Protein AF-A0A9E9LZ73-F1 (afdb_monomer_lite)

pLDDT: mean 79.52, std 14.67, range [34.34, 94.25]

Foldseek 3Di:
DDDDPVPDDDDDADQFDADPPDGDGHRDDDPVCQCPDPVRNPQVVPFKDKDDDQFDKDWDPDWDQDPVRDTDTDIDTDGDTDMDGDDDPVPDDD

InterPro domains:
  IPR003738 SOS response associated peptidase (SRAP) [PF02586] (6-62)
  IPR036590 SOS response associated peptidase-like [G3DSA:3.90.1680.10] (1-86)
  IPR036590 SOS response associated peptidase-like [SSF143081] (5-62)

Structure (mmCIF, N/CA/C/O backbone):
data_AF-A0A9E9LZ73-F1
#
_entry.id   AF-A0A9E9LZ73-F1
#
loop_
_atom_site.group_PDB
_atom_site.id
_atom_site.type_symbol
_atom_site.label_atom_id
_atom_site.label_alt_id
_atom_site.label_comp_id
_atom_site.label_asym_id
_atom_site.label_entity_id
_atom_site.label_seq_id
_atom_site.pdbx_PDB_ins_code
_atom_site.Cartn_x
_atom_site.Cartn_y
_atom_site.Cartn_z
_atom_site.occupancy
_atom_site.B_iso_or_equiv
_atom_site.auth_seq_id
_atom_site.auth_comp_id
_atom_site.auth_asym_id
_atom_site.auth_atom_id
_atom_site.pdbx_PDB_model_num
ATOM 1 N N . MET A 1 1 ? -15.373 -18.793 15.796 1.00 40.47 1 MET A N 1
ATOM 2 C CA . MET A 1 1 ? -16.069 -19.218 14.564 1.00 40.47 1 MET A CA 1
ATOM 3 C C . MET A 1 1 ? -14.992 -19.419 13.502 1.00 40.47 1 MET A C 1
ATOM 5 O O . MET A 1 1 ? -14.289 -18.462 13.210 1.00 40.47 1 MET A O 1
ATOM 9 N N . LYS A 1 2 ? -14.729 -20.655 13.052 1.00 40.16 2 LYS A N 1
ATOM 10 C CA . LYS A 1 2 ? -13.759 -20.910 11.972 1.00 40.16 2 LYS A CA 1
AT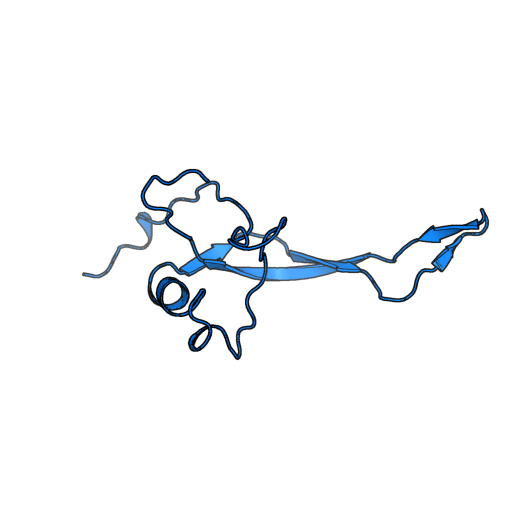OM 11 C C . LYS A 1 2 ? -14.455 -20.557 10.660 1.00 40.16 2 LYS A C 1
ATOM 13 O O . LYS A 1 2 ? -15.393 -21.251 10.286 1.00 40.16 2 LYS A O 1
ATOM 18 N N . LEU A 1 3 ? -14.042 -19.464 10.024 1.00 47.09 3 LEU A N 1
ATOM 19 C CA . LEU A 1 3 ? -14.446 -19.162 8.653 1.00 47.09 3 LEU A CA 1
ATOM 20 C C . LEU A 1 3 ? -13.949 -20.313 7.772 1.00 47.09 3 LEU A C 1
ATOM 22 O O . LEU A 1 3 ? -12.774 -20.676 7.853 1.00 47.09 3 LEU A O 1
ATOM 26 N N . SER A 1 4 ? -14.849 -20.935 7.011 1.00 48.25 4 SER A N 1
ATOM 27 C CA . SER A 1 4 ? -14.447 -21.912 5.999 1.00 48.25 4 SER A CA 1
ATOM 28 C C . SER A 1 4 ? -13.680 -21.174 4.899 1.00 48.25 4 SER A C 1
ATOM 30 O O . SER A 1 4 ? -14.009 -20.030 4.589 1.00 48.25 4 SER A O 1
ATOM 32 N N . ASP A 1 5 ? -12.651 -21.792 4.315 1.00 57.41 5 ASP A N 1
ATOM 33 C CA . ASP A 1 5 ? -11.812 -21.142 3.294 1.00 57.41 5 ASP A CA 1
ATOM 34 C C . ASP A 1 5 ? -12.585 -20.715 2.028 1.00 57.41 5 ASP A C 1
ATOM 36 O O . ASP A 1 5 ? -12.061 -19.962 1.211 1.00 57.41 5 ASP A O 1
ATOM 40 N N . THR A 1 6 ? -13.842 -21.140 1.903 1.00 55.41 6 THR A N 1
ATOM 41 C CA . THR A 1 6 ? -14.750 -20.917 0.772 1.00 55.41 6 THR A CA 1
ATOM 42 C C . THR A 1 6 ? -15.345 -19.505 0.672 1.00 55.41 6 THR A C 1
ATOM 44 O O . THR A 1 6 ? -15.862 -19.159 -0.385 1.00 55.41 6 THR A O 1
ATOM 47 N N . ASP A 1 7 ? -15.265 -18.671 1.717 1.00 65.69 7 ASP A N 1
ATOM 48 C CA . ASP A 1 7 ? -15.896 -17.332 1.725 1.00 65.69 7 ASP A CA 1
ATOM 49 C C . ASP A 1 7 ? -14.960 -16.184 1.301 1.00 65.69 7 ASP A C 1
ATOM 51 O O . ASP A 1 7 ? -15.349 -15.016 1.328 1.00 65.69 7 ASP A O 1
ATOM 55 N N . ARG A 1 8 ? -13.712 -16.471 0.906 1.00 71.50 8 ARG A N 1
ATOM 56 C CA . ARG A 1 8 ? -12.783 -15.432 0.431 1.00 71.50 8 ARG A CA 1
ATOM 57 C C . ARG A 1 8 ? -12.992 -15.181 -1.059 1.00 71.50 8 ARG A C 1
ATOM 59 O O . ARG A 1 8 ? -12.503 -15.945 -1.885 1.00 71.50 8 ARG A O 1
ATOM 66 N N . GLN A 1 9 ? -13.702 -14.106 -1.383 1.00 80.50 9 GLN A N 1
ATOM 67 C CA . GLN A 1 9 ? -13.890 -13.646 -2.758 1.00 80.50 9 GLN A CA 1
ATOM 68 C C . GLN A 1 9 ? -12.890 -12.529 -3.091 1.00 80.50 9 GLN A C 1
ATOM 70 O O . GLN A 1 9 ? -12.608 -11.699 -2.222 1.00 80.50 9 GLN A O 1
ATOM 75 N N . PRO A 1 10 ? -12.325 -12.504 -4.311 1.00 85.56 10 PRO A N 1
ATOM 76 C CA . PRO A 1 10 ? -11.570 -11.351 -4.777 1.00 85.56 10 PRO A CA 1
ATOM 77 C C . PRO A 1 10 ? -12.515 -10.162 -4.964 1.00 85.56 10 PRO A C 1
ATOM 79 O O . PRO A 1 10 ? -13.642 -10.329 -5.428 1.00 85.56 10 PRO A O 1
ATOM 82 N N . ASP A 1 11 ? -12.027 -8.972 -4.639 1.00 85.62 11 ASP A N 1
ATOM 83 C CA . ASP A 1 11 ? -12.727 -7.716 -4.885 1.00 85.62 11 ASP A CA 1
ATOM 84 C C . ASP A 1 11 ? -11.747 -6.682 -5.449 1.00 85.62 11 ASP A C 1
ATOM 86 O O . ASP A 1 11 ? -10.532 -6.764 -5.228 1.00 85.62 11 ASP A O 1
ATOM 90 N N . GLU A 1 12 ? -12.272 -5.721 -6.199 1.00 86.31 12 GLU A N 1
ATOM 91 C CA . GLU A 1 12 ? -11.503 -4.594 -6.709 1.00 86.31 12 GLU A CA 1
ATOM 92 C C . GLU A 1 12 ? -11.348 -3.537 -5.613 1.00 86.31 12 GLU A C 1
ATOM 94 O O . GLU A 1 12 ? -12.316 -3.079 -5.010 1.00 86.31 12 GLU A O 1
ATOM 99 N N . MET A 1 13 ? -10.109 -3.112 -5.362 1.00 85.44 13 MET A N 1
ATOM 100 C CA . MET A 1 13 ? -9.791 -2.166 -4.292 1.00 85.44 13 MET A CA 1
ATOM 101 C C . MET A 1 13 ? -8.931 -1.014 -4.798 1.00 85.44 13 MET A C 1
ATOM 103 O O . MET A 1 13 ? -8.098 -1.171 -5.693 1.00 85.44 13 MET A O 1
ATOM 107 N N . ALA A 1 14 ? -9.095 0.158 -4.182 1.00 87.31 14 ALA A N 1
ATOM 108 C CA . ALA A 1 14 ? -8.216 1.290 -4.433 1.00 87.31 14 ALA A CA 1
ATOM 109 C C . ALA A 1 14 ? -6.809 1.013 -3.876 1.00 87.31 14 ALA A C 1
ATOM 111 O O . ALA A 1 14 ? -6.645 0.630 -2.716 1.00 87.31 14 ALA A O 1
ATOM 112 N N . TRP A 1 15 ? -5.774 1.254 -4.685 1.00 88.88 15 TRP A N 1
ATOM 113 C CA . TRP A 1 15 ? -4.393 1.095 -4.238 1.00 88.88 15 TRP A CA 1
ATOM 114 C C . TRP A 1 15 ? -3.892 2.362 -3.536 1.00 88.88 15 TRP A C 1
ATOM 116 O O . TRP A 1 15 ? -3.364 3.284 -4.158 1.00 88.88 15 TRP A O 1
ATOM 126 N N . GLY A 1 16 ? -4.036 2.376 -2.211 1.00 88.69 16 GLY A N 1
ATOM 127 C CA . GLY A 1 16 ? -3.445 3.374 -1.321 1.00 88.69 16 GLY A CA 1
ATOM 128 C C . GLY A 1 16 ? -4.454 4.218 -0.548 1.00 88.69 16 GLY A C 1
ATOM 129 O O . GLY A 1 16 ? -5.647 4.232 -0.830 1.00 88.69 16 GLY A O 1
ATOM 130 N N . ILE A 1 17 ? -3.944 4.936 0.452 1.00 86.12 17 ILE A N 1
ATOM 131 C CA . ILE A 1 17 ? -4.731 5.764 1.376 1.00 86.12 17 ILE A CA 1
ATOM 132 C C . ILE A 1 17 ? -4.495 7.232 1.041 1.00 86.12 17 ILE A C 1
ATOM 134 O O . ILE A 1 17 ? -3.336 7.656 1.047 1.00 86.12 17 ILE A O 1
ATOM 138 N N . PRO A 1 18 ? -5.529 8.044 0.801 1.00 87.12 18 PRO A N 1
ATOM 139 C CA . PRO A 1 18 ? -5.338 9.470 0.579 1.00 87.12 18 PRO A CA 1
ATOM 140 C C . PRO A 1 18 ? -4.743 10.152 1.816 1.00 87.12 18 PRO A C 1
ATOM 142 O O . PRO A 1 18 ? -5.109 9.863 2.958 1.00 87.12 18 PRO A O 1
ATOM 145 N N . PHE A 1 19 ? -3.823 11.091 1.598 1.00 85.25 19 PHE A N 1
ATOM 146 C CA . PHE A 1 19 ? -3.373 11.964 2.679 1.00 85.25 19 PHE A CA 1
ATOM 147 C C . PHE A 1 19 ? -4.464 12.991 3.000 1.00 85.25 19 PHE A C 1
ATOM 149 O O . PHE A 1 19 ? -4.952 13.677 2.110 1.00 85.25 19 PHE A O 1
ATOM 156 N N . TYR A 1 20 ? -4.801 13.174 4.281 1.00 81.56 20 TYR A N 1
ATOM 157 C CA . TYR A 1 20 ? -5.803 14.180 4.670 1.00 81.56 20 TYR A CA 1
ATOM 158 C C . TYR A 1 20 ? -5.288 15.629 4.564 1.00 81.56 20 TYR A C 1
ATOM 160 O O . TYR A 1 20 ? -6.075 16.567 4.601 1.00 81.56 20 TYR A O 1
ATOM 168 N N . TRP A 1 21 ? -3.968 15.833 4.476 1.00 82.62 21 TRP A N 1
ATOM 169 C CA . TRP A 1 21 ? -3.324 17.153 4.573 1.00 82.62 21 TRP A CA 1
ATOM 170 C C . TRP A 1 21 ? -2.630 17.618 3.291 1.00 82.62 21 TRP A C 1
ATOM 172 O O . TRP A 1 21 ? -2.077 18.716 3.258 1.00 82.62 21 TRP A O 1
ATOM 182 N N . LYS A 1 22 ? -2.586 16.779 2.254 1.00 87.50 22 LYS A N 1
ATOM 183 C CA . LYS A 1 22 ? -1.913 17.085 0.989 1.00 87.50 22 LYS A CA 1
ATOM 184 C C . LYS A 1 22 ? -2.453 16.214 -0.137 1.00 87.50 22 LYS A C 1
ATOM 186 O O . LYS A 1 22 ? -3.057 15.180 0.113 1.00 87.50 22 LYS A O 1
ATOM 191 N N . SER A 1 23 ? -2.158 16.604 -1.372 1.00 89.94 23 SER A N 1
ATOM 192 C CA . SER A 1 23 ? -2.387 15.739 -2.529 1.00 89.94 23 SER A CA 1
ATOM 193 C C . SER A 1 23 ? -1.513 14.476 -2.468 1.00 89.94 23 SER A C 1
ATOM 195 O O . SER A 1 23 ? -0.383 14.507 -1.964 1.00 89.94 23 SER A O 1
ATOM 197 N N . GLY A 1 24 ? -2.040 13.374 -3.003 1.00 90.75 24 GLY A N 1
ATOM 198 C CA . GLY A 1 24 ? -1.369 12.082 -3.118 1.00 90.75 24 GLY A CA 1
ATOM 199 C C . GLY A 1 24 ? -1.925 11.001 -2.191 1.00 90.75 24 GLY A C 1
ATOM 200 O O . GLY A 1 24 ? -2.810 11.235 -1.367 1.00 90.75 24 GLY A O 1
ATOM 201 N N . VAL A 1 25 ? -1.363 9.802 -2.334 1.00 91.06 25 VAL A N 1
ATOM 202 C CA . VAL A 1 25 ? -1.757 8.605 -1.587 1.00 91.06 25 VAL A CA 1
ATOM 203 C C . VAL A 1 25 ? -0.544 7.926 -0.955 1.00 91.06 25 VAL A C 1
ATOM 205 O O . VAL A 1 25 ? 0.576 8.012 -1.463 1.00 91.06 25 VAL A O 1
ATOM 208 N N . ASN A 1 26 ? -0.769 7.234 0.154 1.00 89.00 26 ASN A N 1
ATOM 209 C CA . ASN A 1 26 ? 0.171 6.306 0.751 1.00 89.00 26 ASN A CA 1
ATOM 210 C C . ASN A 1 26 ? -0.141 4.880 0.273 1.00 89.00 26 ASN A C 1
ATOM 212 O O . ASN A 1 26 ? -1.161 4.314 0.659 1.00 89.00 26 ASN A O 1
ATOM 216 N N . ILE A 1 27 ? 0.733 4.316 -0.562 1.00 91.44 27 ILE A N 1
ATOM 217 C CA . ILE A 1 27 ? 0.549 2.990 -1.175 1.00 91.44 27 ILE A CA 1
ATOM 218 C C . ILE A 1 27 ? 1.296 1.858 -0.456 1.00 91.44 27 ILE A C 1
ATOM 220 O O . ILE A 1 27 ? 1.011 0.694 -0.721 1.00 91.44 27 ILE A O 1
ATOM 224 N N . ASN A 1 28 ? 2.240 2.185 0.436 1.00 91.56 28 ASN A N 1
ATOM 225 C CA . ASN A 1 28 ? 3.140 1.222 1.075 1.00 91.56 28 ASN A CA 1
ATOM 226 C C . ASN A 1 28 ? 3.166 1.413 2.595 1.00 91.56 28 ASN A C 1
ATOM 228 O O . ASN A 1 28 ? 3.208 2.532 3.101 1.00 91.56 28 ASN A O 1
ATOM 232 N N . ALA A 1 29 ? 3.236 0.310 3.333 1.00 90.25 29 ALA A N 1
ATOM 233 C CA . ALA A 1 29 ? 3.443 0.326 4.775 1.00 90.25 29 ALA A CA 1
ATOM 234 C C . ALA A 1 29 ? 4.724 -0.436 5.124 1.00 90.25 29 ALA A C 1
ATOM 236 O O . ALA A 1 29 ? 4.935 -1.559 4.673 1.00 90.25 29 ALA A O 1
ATOM 237 N N . GLU A 1 30 ? 5.578 0.175 5.940 1.00 91.62 30 GLU A N 1
ATOM 238 C CA . GLU A 1 30 ? 6.769 -0.480 6.481 1.00 91.62 30 GLU A CA 1
ATOM 239 C C . GLU A 1 30 ? 6.348 -1.543 7.497 1.00 91.62 30 GLU A C 1
ATOM 241 O O . GLU A 1 30 ? 5.729 -1.215 8.511 1.00 91.62 30 GLU A O 1
ATOM 246 N N . ALA A 1 31 ? 6.715 -2.802 7.253 1.00 91.19 31 ALA A N 1
ATOM 247 C CA . ALA A 1 31 ? 6.374 -3.915 8.140 1.00 91.19 31 ALA A CA 1
ATOM 248 C C . ALA A 1 31 ? 6.875 -3.709 9.582 1.00 91.19 31 ALA A C 1
ATOM 250 O O . ALA A 1 31 ? 6.224 -4.144 10.527 1.00 91.19 31 ALA A O 1
ATOM 251 N N . GLU A 1 32 ? 7.997 -3.007 9.748 1.00 93.56 32 GLU A N 1
ATOM 252 C CA . GLU A 1 32 ? 8.619 -2.736 11.047 1.00 93.56 32 GLU A CA 1
ATOM 253 C C . GLU A 1 32 ? 7.797 -1.769 11.913 1.00 93.56 32 GLU A C 1
ATOM 255 O O . GLU A 1 32 ? 7.752 -1.927 13.127 1.00 93.56 32 GLU A O 1
ATOM 260 N N . THR A 1 33 ? 7.110 -0.792 11.306 1.00 94.25 33 THR A N 1
ATOM 261 C CA . THR A 1 33 ? 6.436 0.308 12.031 1.00 94.25 33 THR A CA 1
ATOM 262 C C . THR A 1 33 ? 4.913 0.317 11.866 1.00 94.25 33 THR A C 1
ATOM 264 O O . THR A 1 33 ? 4.213 1.173 12.419 1.00 94.25 33 THR A O 1
ATOM 267 N N . VAL A 1 34 ? 4.356 -0.643 11.118 1.00 91.56 34 VAL A N 1
ATOM 268 C CA . VAL A 1 34 ? 2.921 -0.713 10.784 1.00 91.56 34 VAL A CA 1
ATOM 269 C C . VAL A 1 34 ? 2.009 -0.818 12.016 1.00 91.56 34 VAL A C 1
ATOM 271 O O . VAL A 1 34 ? 0.881 -0.333 11.984 1.00 91.56 34 VAL A O 1
ATOM 274 N N . PHE A 1 35 ? 2.497 -1.396 13.117 1.00 91.69 35 PHE A N 1
ATOM 275 C CA . PHE A 1 35 ? 1.741 -1.546 14.369 1.00 91.69 35 PHE A CA 1
ATOM 276 C C . PHE A 1 35 ? 1.752 -0.291 15.254 1.00 91.69 35 PHE A C 1
ATOM 278 O O . PHE A 1 35 ? 0.952 -0.176 16.183 1.00 91.69 35 PHE A O 1
ATOM 285 N N . GLU A 1 36 ? 2.642 0.658 14.974 1.00 92.88 36 GLU A N 1
ATOM 286 C CA . GLU A 1 36 ? 2.822 1.879 15.767 1.00 92.88 36 GLU A CA 1
ATOM 287 C C . GLU A 1 36 ? 2.134 3.075 15.107 1.00 92.88 36 GLU A C 1
ATOM 289 O O . GLU A 1 36 ? 1.531 3.922 15.771 1.00 92.88 36 GLU A O 1
ATOM 294 N N . LYS A 1 37 ? 2.194 3.141 13.773 1.00 89.56 37 LYS A N 1
ATOM 295 C CA . LYS A 1 37 ? 1.609 4.228 12.989 1.00 89.56 37 LYS A CA 1
ATOM 296 C C . LYS A 1 37 ? 0.083 4.198 13.110 1.00 89.56 37 LYS A C 1
ATOM 298 O O . LYS A 1 37 ? -0.567 3.253 12.673 1.00 89.56 37 LYS A O 1
ATOM 303 N N . ARG A 1 38 ? -0.506 5.284 13.628 1.00 87.25 38 ARG A N 1
ATOM 304 C CA . ARG A 1 38 ? -1.963 5.434 13.835 1.00 87.25 38 ARG A CA 1
ATOM 305 C C . ARG A 1 38 ? -2.798 5.135 12.588 1.00 87.25 38 ARG A C 1
ATOM 307 O O . ARG A 1 38 ? -3.869 4.564 12.716 1.00 87.25 38 ARG A O 1
ATOM 314 N N . ILE A 1 39 ? -2.315 5.502 11.399 1.00 84.94 39 ILE A N 1
ATOM 315 C CA . ILE A 1 39 ? -3.041 5.253 10.139 1.00 84.94 39 ILE A CA 1
ATOM 316 C C . ILE A 1 39 ? -3.118 3.757 9.820 1.00 84.94 39 ILE A C 1
ATOM 318 O O . ILE A 1 39 ? -3.928 3.348 9.001 1.00 84.94 39 ILE A O 1
ATOM 322 N N . PHE A 1 40 ? -2.238 2.958 10.433 1.00 87.31 40 PHE A N 1
ATOM 323 C CA . PHE A 1 40 ? -2.046 1.566 10.097 1.00 87.31 40 PHE A CA 1
ATOM 324 C C . PHE A 1 40 ? -2.471 0.577 11.196 1.00 87.31 40 PHE A C 1
ATOM 326 O O . PHE A 1 40 ? -2.954 -0.510 10.884 1.00 87.31 40 PHE A O 1
ATOM 333 N N . LYS A 1 41 ? -2.319 0.933 12.466 1.00 87.00 41 LYS A N 1
ATOM 334 C CA . LYS A 1 41 ? -2.388 -0.016 13.582 1.00 87.00 41 LYS A CA 1
ATOM 335 C C . LYS A 1 41 ? -3.647 -0.898 13.630 1.00 87.00 41 LYS A C 1
ATOM 337 O O . LYS A 1 41 ? -3.522 -2.087 13.913 1.00 87.00 41 LYS A O 1
ATOM 342 N N . ASP A 1 42 ? -4.824 -0.353 13.337 1.00 86.06 42 ASP A N 1
ATOM 343 C CA . ASP A 1 42 ? -6.072 -1.113 13.478 1.00 86.06 42 ASP A CA 1
ATOM 344 C C . ASP A 1 42 ? -6.303 -2.052 12.281 1.00 86.06 42 ASP A C 1
ATOM 346 O O . ASP A 1 42 ? -6.440 -3.265 12.468 1.00 86.06 42 ASP A O 1
ATOM 350 N N . ASP A 1 43 ? -6.228 -1.560 11.036 1.00 83.31 43 ASP A N 1
ATOM 351 C CA . ASP A 1 43 ? -6.526 -2.439 9.891 1.00 83.31 43 ASP A CA 1
ATOM 352 C C . ASP A 1 43 ? -5.433 -3.479 9.605 1.00 83.31 43 ASP A C 1
ATOM 354 O O . ASP A 1 43 ? -5.733 -4.514 9.014 1.00 83.31 43 ASP A O 1
ATOM 358 N N . VAL A 1 44 ? -4.184 -3.296 10.066 1.00 87.69 44 VAL A N 1
ATOM 359 C CA . VAL A 1 44 ? -3.182 -4.381 9.960 1.00 87.69 44 VAL A CA 1
ATOM 360 C C . VAL A 1 44 ? -3.560 -5.584 10.833 1.00 87.69 44 VAL A C 1
ATOM 362 O O . VAL A 1 44 ? -3.189 -6.722 10.533 1.00 87.69 44 VAL A O 1
ATOM 365 N N . MET A 1 45 ? -4.343 -5.367 11.891 1.00 85.56 45 MET A N 1
ATOM 366 C CA . MET A 1 45 ? -4.841 -6.437 12.751 1.00 85.56 45 MET A CA 1
ATOM 367 C C . MET A 1 45 ? -6.144 -7.037 12.226 1.00 85.56 45 MET A C 1
ATOM 369 O O . MET A 1 45 ? -6.307 -8.259 12.304 1.00 85.56 45 MET A O 1
ATOM 373 N N . 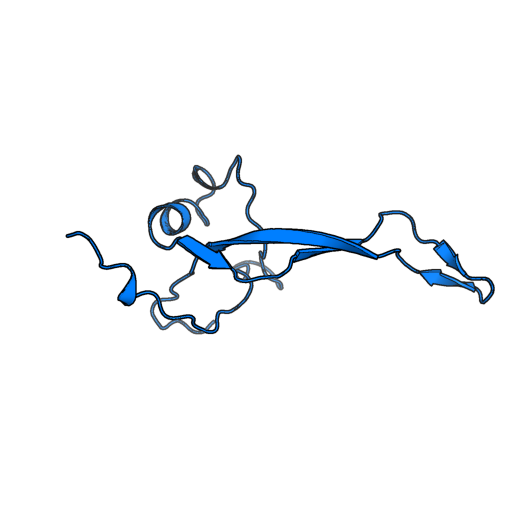LEU A 1 46 ? -7.029 -6.204 11.674 1.00 85.88 46 LEU A N 1
ATOM 374 C CA . LEU A 1 46 ? -8.420 -6.570 11.399 1.00 85.88 46 LEU A CA 1
ATOM 375 C C . LEU A 1 46 ? -8.733 -6.827 9.919 1.00 85.88 46 LEU A C 1
ATOM 377 O O . LEU A 1 46 ? -9.491 -7.745 9.630 1.00 85.88 46 LEU A O 1
ATOM 381 N N . ASN A 1 47 ? -8.109 -6.100 8.988 1.00 86.00 47 ASN A N 1
ATOM 382 C CA . ASN A 1 47 ? -8.511 -6.082 7.575 1.00 86.00 47 ASN A CA 1
ATOM 383 C C . ASN A 1 47 ? -7.350 -6.452 6.640 1.00 86.00 47 ASN A C 1
ATOM 385 O O . ASN A 1 47 ? -7.090 -5.785 5.641 1.00 86.00 47 ASN A O 1
ATOM 389 N N . ARG A 1 48 ? -6.602 -7.511 6.970 1.00 88.94 48 ARG A N 1
ATOM 390 C CA . ARG A 1 48 ? -5.517 -8.001 6.103 1.00 88.94 48 ARG A CA 1
ATOM 391 C C . ARG A 1 48 ? -6.078 -8.671 4.856 1.00 88.94 48 ARG A C 1
ATOM 393 O O . ARG A 1 48 ? -6.945 -9.535 4.958 1.00 88.94 48 ARG A O 1
ATOM 400 N N . ILE A 1 49 ? -5.484 -8.352 3.711 1.00 87.75 49 ILE A N 1
ATOM 401 C CA . ILE A 1 49 ? -5.789 -8.980 2.424 1.00 87.75 49 ILE A CA 1
ATOM 402 C C . ILE A 1 49 ? -4.517 -9.560 1.803 1.00 87.75 49 ILE A C 1
ATOM 404 O O . ILE A 1 49 ? -3.407 -9.074 2.039 1.00 87.75 49 ILE A O 1
ATOM 408 N N . ALA A 1 50 ? -4.676 -10.599 0.990 1.00 90.25 50 ALA A N 1
ATOM 409 C CA . ALA A 1 50 ? -3.631 -11.042 0.077 1.00 90.25 50 ALA A CA 1
ATOM 410 C C . ALA A 1 50 ? -3.805 -10.300 -1.251 1.00 90.25 50 ALA A C 1
ATOM 412 O O . ALA A 1 50 ? -4.919 -10.225 -1.763 1.00 90.25 50 ALA A O 1
ATOM 413 N N . ILE A 1 51 ? -2.718 -9.767 -1.805 1.00 90.44 51 ILE A N 1
ATOM 414 C CA . ILE A 1 51 ? -2.720 -9.150 -3.132 1.00 90.44 51 ILE A CA 1
ATOM 415 C C . ILE A 1 51 ? -2.220 -10.210 -4.120 1.00 90.44 51 ILE A C 1
ATOM 417 O O . ILE A 1 51 ? -1.028 -10.549 -4.096 1.00 90.44 51 ILE A O 1
ATOM 421 N N . PRO A 1 52 ? -3.099 -10.766 -4.974 1.00 90.19 52 PRO A N 1
ATOM 422 C CA . PRO A 1 52 ? -2.682 -11.719 -5.986 1.00 90.19 52 PRO A CA 1
ATOM 423 C C . PRO A 1 52 ? -1.859 -10.987 -7.047 1.00 90.19 52 PRO A C 1
ATOM 425 O O . PRO A 1 52 ? -2.350 -10.106 -7.746 1.00 90.19 52 PRO A O 1
ATOM 428 N N . THR A 1 53 ? -0.587 -11.347 -7.166 1.00 90.62 53 THR A N 1
ATOM 429 C CA . THR A 1 53 ? 0.296 -10.828 -8.207 1.00 90.62 53 THR A CA 1
ATOM 430 C C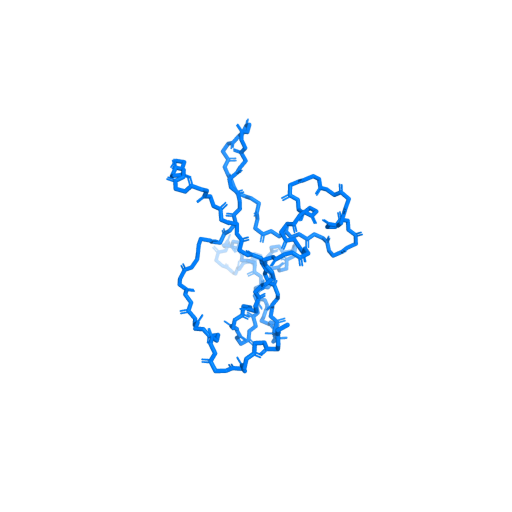 . THR A 1 53 ? 1.331 -11.878 -8.580 1.00 90.62 53 THR A C 1
ATOM 432 O O . THR A 1 53 ? 1.651 -12.767 -7.792 1.00 90.62 53 THR A O 1
ATOM 435 N N . THR A 1 54 ? 1.863 -11.778 -9.793 1.00 93.44 54 THR A N 1
ATOM 436 C CA . THR A 1 54 ? 3.036 -12.540 -10.222 1.00 93.44 54 THR A CA 1
ATOM 437 C C . THR A 1 54 ? 4.339 -11.928 -9.695 1.00 93.44 54 THR A C 1
ATOM 439 O O . THR A 1 54 ? 5.380 -12.584 -9.744 1.00 93.44 54 THR A O 1
ATOM 442 N N . GLY A 1 55 ? 4.313 -10.672 -9.234 1.00 92.19 55 GLY A N 1
ATOM 443 C CA . GLY A 1 55 ? 5.483 -9.914 -8.793 1.00 92.19 55 GLY A CA 1
ATOM 444 C C . GLY A 1 55 ? 5.294 -8.396 -8.825 1.00 92.19 55 GLY A C 1
ATOM 445 O O . GLY A 1 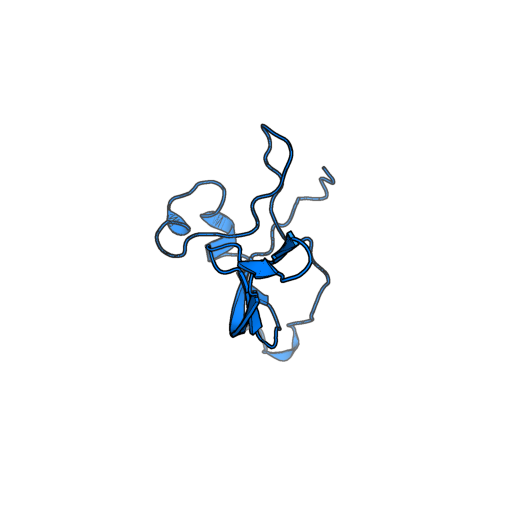55 ? 4.173 -7.895 -8.894 1.00 92.19 55 GLY A O 1
ATOM 446 N N . PHE A 1 56 ? 6.396 -7.655 -8.757 1.00 92.31 56 PHE A N 1
ATOM 447 C CA . PHE A 1 56 ? 6.418 -6.193 -8.806 1.00 92.31 56 PHE A CA 1
ATOM 448 C C . PHE A 1 56 ? 7.658 -5.669 -9.544 1.00 92.31 56 PHE A C 1
ATOM 450 O O . PHE A 1 56 ? 8.616 -6.404 -9.796 1.00 92.31 56 PHE A O 1
ATOM 457 N N . TYR A 1 57 ? 7.627 -4.387 -9.910 1.00 90.75 57 TYR A N 1
ATOM 458 C CA . TYR A 1 57 ? 8.739 -3.700 -10.564 1.00 90.75 57 TYR A CA 1
ATOM 459 C C . TYR A 1 57 ? 9.485 -2.791 -9.588 1.00 90.75 57 TYR A C 1
ATOM 461 O O . TYR A 1 57 ? 8.866 -2.065 -8.812 1.00 90.75 57 TYR A O 1
ATOM 469 N N . GLU A 1 58 ? 10.810 -2.765 -9.706 1.00 89.00 58 GLU A N 1
ATOM 470 C CA . GLU A 1 58 ? 11.665 -1.742 -9.101 1.00 89.00 58 GLU A CA 1
ATOM 471 C C . GLU A 1 58 ? 12.452 -1.019 -10.192 1.00 89.00 58 GLU A C 1
ATOM 473 O O . GLU A 1 58 ? 12.960 -1.642 -11.129 1.00 89.00 58 GLU A O 1
ATOM 478 N N . TRP A 1 59 ? 12.583 0.301 -10.071 1.00 87.69 59 TRP A N 1
ATOM 479 C CA . TRP A 1 59 ? 13.436 1.089 -10.954 1.00 87.69 59 TRP A CA 1
ATOM 480 C C . TRP A 1 59 ? 14.799 1.303 -10.313 1.00 87.69 59 TRP A C 1
ATOM 482 O O . TRP A 1 59 ? 14.909 1.670 -9.146 1.00 87.69 59 TRP A O 1
ATOM 492 N N . GLY A 1 60 ? 15.856 1.109 -11.096 1.00 81.12 60 GLY A N 1
ATOM 493 C CA . GLY A 1 60 ? 17.203 1.436 -10.658 1.00 81.12 60 GLY A CA 1
ATOM 494 C C . GLY A 1 60 ? 17.379 2.940 -10.439 1.00 81.12 60 GLY A C 1
ATOM 495 O O . GLY A 1 60 ? 16.941 3.754 -11.246 1.00 81.12 60 GLY A O 1
ATOM 496 N N . ASN A 1 61 ? 18.127 3.310 -9.400 1.00 78.50 61 ASN A N 1
ATOM 497 C CA . ASN A 1 61 ? 18.385 4.710 -9.028 1.00 78.50 61 ASN A CA 1
ATOM 498 C C . ASN A 1 61 ? 19.341 5.457 -9.974 1.00 78.50 61 ASN A C 1
ATOM 500 O O . ASN A 1 61 ? 19.674 6.615 -9.731 1.00 78.50 61 ASN A O 1
ATOM 504 N N . ARG A 1 62 ? 19.852 4.794 -11.019 1.00 76.88 62 ARG A N 1
ATOM 505 C CA . ARG A 1 62 ? 20.814 5.385 -11.954 1.00 76.88 62 ARG A CA 1
ATOM 506 C C . ARG A 1 62 ? 20.176 5.528 -13.329 1.00 76.88 62 ARG A C 1
ATOM 508 O O . ARG A 1 62 ? 19.990 4.507 -13.999 1.00 76.88 62 ARG A O 1
ATOM 515 N N . PRO A 1 63 ? 19.874 6.760 -13.768 1.00 72.75 63 PRO A N 1
ATOM 516 C CA . PRO A 1 63 ? 19.447 6.974 -15.133 1.00 72.75 63 PRO A CA 1
ATOM 517 C C . PRO A 1 63 ? 20.585 6.620 -16.091 1.00 72.75 63 PRO A C 1
ATOM 519 O O . PRO A 1 63 ? 21.751 6.948 -15.866 1.00 72.75 63 PRO A O 1
ATOM 522 N N . ARG A 1 64 ? 20.236 5.922 -17.166 1.00 72.94 64 ARG A N 1
ATOM 523 C CA . ARG A 1 64 ? 21.122 5.630 -18.287 1.00 72.94 64 ARG A CA 1
ATOM 524 C C . ARG A 1 64 ? 20.781 6.568 -19.428 1.00 72.94 64 ARG A C 1
ATOM 526 O O . ARG A 1 64 ? 19.645 6.566 -19.901 1.00 72.94 64 ARG A O 1
ATOM 533 N N . ILE A 1 65 ? 21.769 7.338 -19.869 1.00 77.50 65 ILE A N 1
ATOM 534 C CA . ILE A 1 65 ? 21.673 8.102 -21.109 1.00 77.50 65 ILE A CA 1
ATOM 535 C C . ILE A 1 65 ? 21.808 7.108 -22.264 1.00 77.50 65 ILE A C 1
ATOM 537 O O . ILE A 1 65 ? 22.777 6.352 -22.340 1.00 77.50 65 ILE A O 1
ATOM 541 N N . THR A 1 66 ? 20.790 7.065 -23.113 1.00 75.56 66 THR A N 1
ATOM 542 C CA . THR A 1 66 ? 20.784 6.294 -24.361 1.00 75.56 66 THR A CA 1
ATOM 543 C C . THR A 1 66 ? 21.649 6.983 -25.423 1.00 75.56 66 THR A C 1
ATOM 545 O O . THR A 1 66 ? 21.994 8.156 -25.287 1.00 75.56 66 THR A O 1
ATOM 548 N N . GLN A 1 67 ? 21.982 6.278 -26.508 1.00 74.88 67 GLN A N 1
ATOM 549 C CA . GLN A 1 67 ? 22.750 6.848 -27.628 1.00 74.88 67 GLN A CA 1
ATOM 550 C C . GLN A 1 67 ? 22.048 8.047 -28.296 1.00 74.88 67 GLN A C 1
ATOM 552 O O . GLN A 1 67 ? 22.712 8.886 -28.892 1.00 74.88 67 GLN A O 1
ATOM 557 N N . GLU A 1 68 ? 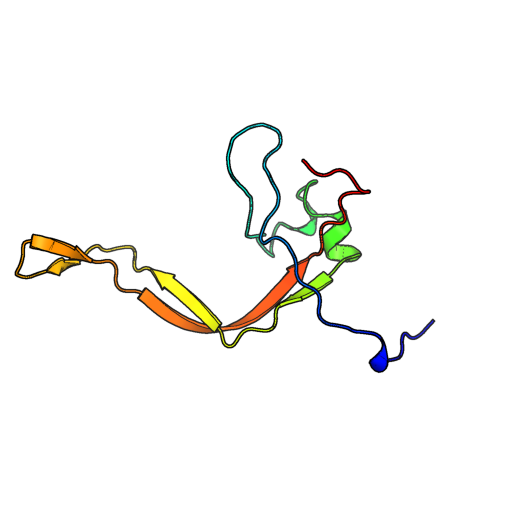20.729 8.162 -28.133 1.00 81.56 68 GLU A N 1
ATOM 558 C CA . GLU A 1 68 ? 19.893 9.252 -28.653 1.00 81.56 68 GLU A CA 1
ATOM 559 C C . GLU A 1 68 ? 19.728 10.413 -27.650 1.00 81.56 68 GLU A C 1
ATOM 561 O O . GLU A 1 68 ? 18.997 11.366 -27.903 1.00 81.56 68 GLU A O 1
ATOM 566 N N . GLY A 1 69 ? 20.395 10.356 -26.489 1.00 76.94 69 GLY A N 1
ATOM 567 C CA . GLY A 1 69 ? 20.330 11.399 -25.459 1.00 76.94 69 GLY A CA 1
ATOM 568 C C . GLY A 1 69 ? 19.129 11.299 -24.509 1.00 76.94 69 GLY A C 1
ATOM 569 O O . GLY A 1 69 ? 18.997 12.119 -23.602 1.00 76.94 69 GLY A O 1
ATOM 570 N N . THR A 1 70 ? 18.265 10.291 -24.650 1.00 76.56 70 THR A N 1
ATOM 571 C CA . THR A 1 70 ? 17.142 10.045 -23.727 1.00 76.56 70 THR A CA 1
ATOM 572 C C . THR A 1 70 ? 17.620 9.431 -22.408 1.00 76.56 70 THR A C 1
ATOM 574 O O . THR A 1 70 ? 18.467 8.537 -22.414 1.00 76.56 70 THR A O 1
ATOM 577 N N . LEU A 1 71 ? 17.046 9.858 -21.278 1.00 77.81 71 LEU A N 1
ATOM 578 C CA . LEU A 1 71 ? 17.242 9.230 -19.967 1.00 77.81 71 LEU A CA 1
ATOM 579 C C . LEU A 1 71 ? 16.298 8.029 -19.818 1.00 77.81 71 LEU A C 1
ATOM 581 O O . LEU A 1 71 ? 15.084 8.172 -19.929 1.00 77.81 71 LEU A O 1
ATOM 585 N N . SER A 1 72 ? 16.851 6.854 -19.527 1.00 72.62 72 SER A N 1
ATOM 586 C CA . SER A 1 72 ? 16.093 5.633 -19.231 1.00 72.62 72 SER A CA 1
ATOM 587 C C . SER A 1 72 ? 16.399 5.136 -17.819 1.00 72.62 72 SER A C 1
ATOM 589 O O . SER A 1 72 ? 17.555 5.115 -17.392 1.00 72.62 72 SER A O 1
ATOM 591 N N . LEU A 1 73 ? 15.370 4.721 -17.080 1.00 75.12 73 LEU A N 1
ATOM 592 C CA . LEU A 1 73 ? 15.537 3.970 -15.836 1.00 75.12 73 LEU A CA 1
ATOM 593 C C . LEU A 1 73 ? 15.402 2.486 -16.167 1.00 75.12 73 LEU A C 1
ATOM 595 O O . LEU A 1 73 ? 14.423 2.077 -16.788 1.00 75.12 73 LEU A O 1
ATOM 599 N N . GLN A 1 74 ? 1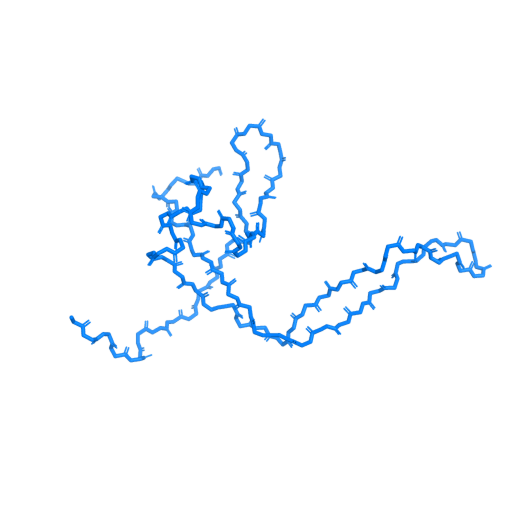6.371 1.667 -15.758 1.00 77.31 74 GLN A N 1
ATOM 600 C CA . GLN A 1 74 ? 16.216 0.221 -15.894 1.00 77.31 74 GLN A CA 1
ATOM 601 C C . GLN A 1 74 ? 15.236 -0.280 -14.838 1.00 77.31 74 GLN A C 1
ATOM 603 O O . GLN A 1 74 ? 15.543 -0.243 -13.646 1.00 77.31 74 GLN A O 1
ATOM 608 N N . GLY A 1 75 ? 14.071 -0.735 -15.292 1.00 82.62 75 GLY A N 1
ATOM 609 C CA . GLY A 1 75 ? 13.138 -1.499 -14.474 1.00 82.62 75 GLY A CA 1
ATOM 610 C C . GLY A 1 75 ? 13.591 -2.953 -14.358 1.00 82.62 75 GLY A C 1
ATOM 611 O O . GLY A 1 75 ? 14.024 -3.551 -15.345 1.00 82.62 75 GLY A O 1
ATOM 612 N N . LYS A 1 76 ? 13.481 -3.530 -13.164 1.00 85.88 76 LYS A N 1
ATOM 613 C CA . LYS A 1 76 ? 13.700 -4.953 -12.904 1.00 85.88 76 LYS A CA 1
ATOM 614 C C . LYS A 1 76 ? 12.418 -5.564 -12.347 1.00 85.88 76 LYS A C 1
ATOM 616 O O . LYS A 1 76 ? 11.771 -4.972 -11.491 1.00 85.88 76 LYS A O 1
ATOM 621 N N . TRP A 1 77 ? 12.054 -6.739 -12.856 1.00 88.44 77 TRP A N 1
ATOM 622 C CA . TRP A 1 77 ? 10.931 -7.531 -12.357 1.00 88.44 77 TRP A CA 1
ATOM 623 C C . TRP A 1 77 ? 11.364 -8.418 -11.187 1.00 88.44 77 TRP A C 1
ATOM 625 O O . TRP A 1 77 ? 12.410 -9.071 -11.256 1.00 88.44 77 TRP A O 1
ATOM 635 N N . HIS A 1 78 ? 10.540 -8.467 -10.142 1.00 88.81 78 HIS A N 1
ATOM 636 C CA . HIS A 1 78 ? 10.746 -9.269 -8.941 1.00 88.81 78 HIS A CA 1
ATOM 637 C C . HIS A 1 78 ? 9.505 -10.132 -8.669 1.00 88.81 78 HIS A C 1
ATOM 639 O O . HIS A 1 78 ? 8.446 -9.573 -8.389 1.00 88.81 78 HIS A O 1
ATOM 645 N N . PRO A 1 79 ? 9.590 -11.474 -8.735 1.00 89.00 79 PRO A N 1
ATOM 646 C CA . PRO A 1 79 ? 8.461 -12.334 -8.394 1.00 89.00 79 PRO A CA 1
ATOM 647 C C . PRO A 1 79 ? 8.164 -12.260 -6.893 1.00 89.00 79 PRO A C 1
ATOM 649 O O . PRO A 1 79 ? 9.080 -12.340 -6.074 1.00 89.00 79 PRO A O 1
ATOM 652 N N . ALA A 1 80 ? 6.892 -12.111 -6.524 1.00 83.69 80 ALA A N 1
ATOM 653 C CA . ALA A 1 80 ? 6.477 -11.972 -5.132 1.00 83.69 80 ALA A CA 1
ATOM 654 C C . ALA A 1 80 ? 4.988 -12.280 -4.951 1.00 83.69 80 ALA A C 1
ATOM 656 O O . ALA A 1 80 ? 4.192 -12.044 -5.853 1.00 83.69 80 ALA A O 1
ATOM 657 N N . HIS A 1 81 ? 4.625 -12.716 -3.744 1.00 81.88 81 HIS A N 1
ATOM 658 C CA . HIS A 1 81 ? 3.264 -12.584 -3.229 1.00 81.88 81 HIS A CA 1
ATOM 659 C C . HIS A 1 81 ? 3.228 -11.353 -2.329 1.00 81.88 81 HIS A C 1
ATOM 661 O O . HIS A 1 81 ? 4.115 -11.178 -1.492 1.00 81.88 81 HIS A O 1
ATOM 667 N N . MET A 1 82 ? 2.224 -10.500 -2.504 1.00 86.06 82 MET A N 1
ATOM 668 C CA . MET A 1 82 ? 2.116 -9.256 -1.753 1.00 86.06 82 MET A CA 1
ATOM 669 C C . MET A 1 82 ? 1.001 -9.351 -0.715 1.00 86.06 82 MET A C 1
ATOM 671 O O . MET A 1 82 ? -0.006 -10.034 -0.902 1.00 86.06 82 MET A O 1
ATOM 675 N N . VAL A 1 83 ? 1.194 -8.650 0.397 1.00 82.12 83 VAL A N 1
ATOM 676 C CA . VAL A 1 83 ? 0.182 -8.489 1.439 1.00 82.12 83 VAL A CA 1
ATOM 677 C C . VAL A 1 83 ? -0.290 -7.050 1.439 1.00 82.12 83 VAL A C 1
ATOM 679 O O . VAL A 1 83 ? 0.498 -6.120 1.268 1.00 82.12 83 VAL A O 1
ATOM 682 N N . GLY A 1 84 ? -1.589 -6.883 1.617 1.00 81.75 84 GLY A N 1
ATOM 683 C CA . GLY A 1 84 ? -2.230 -5.589 1.690 1.00 81.75 84 GLY A CA 1
ATOM 684 C C . GLY A 1 84 ? -3.128 -5.498 2.905 1.00 81.75 84 GLY A C 1
ATOM 685 O O . GLY A 1 84 ? -3.192 -6.380 3.767 1.00 81.75 84 GLY A O 1
ATOM 686 N N . ARG A 1 85 ? -3.874 -4.408 2.923 1.00 76.88 85 ARG A N 1
ATOM 687 C CA . ARG A 1 85 ? -4.939 -4.162 3.879 1.00 76.88 85 ARG A CA 1
ATOM 688 C C . ARG A 1 85 ? -6.094 -3.492 3.161 1.00 76.88 85 ARG A C 1
ATOM 690 O O . ARG A 1 85 ? -5.855 -2.646 2.301 1.00 76.88 85 ARG A O 1
ATOM 697 N N . ASP A 1 86 ? -7.301 -3.862 3.541 1.00 73.19 86 ASP A N 1
ATOM 698 C CA . ASP A 1 86 ? -8.490 -3.125 3.157 1.00 73.19 86 ASP A CA 1
ATOM 699 C C . ASP A 1 86 ? -8.682 -1.948 4.116 1.00 73.19 86 ASP A C 1
ATOM 701 O O . ASP A 1 86 ? -8.605 -2.095 5.339 1.00 73.19 86 ASP A O 1
ATOM 705 N N . PHE A 1 87 ? -8.900 -0.771 3.544 1.00 65.62 87 PHE A N 1
ATOM 706 C CA . PHE A 1 87 ? -9.344 0.400 4.277 1.00 65.62 87 PHE A CA 1
ATOM 707 C C . PHE A 1 87 ? -10.823 0.576 3.993 1.00 65.62 87 PHE A C 1
ATOM 709 O O . PHE A 1 87 ? -11.197 1.221 3.012 1.00 65.62 87 PHE A O 1
ATOM 716 N N . GLN A 1 88 ? -11.662 0.048 4.881 1.00 57.47 88 GLN A N 1
ATOM 717 C CA . GLN A 1 88 ? -13.081 0.360 4.841 1.00 57.47 88 GLN A CA 1
ATOM 718 C C . GLN A 1 88 ? -13.248 1.839 5.177 1.00 57.47 88 GLN A C 1
ATOM 720 O O . GLN A 1 88 ? -13.139 2.267 6.326 1.00 57.47 88 GLN A O 1
ATOM 725 N N . THR A 1 89 ? -13.479 2.658 4.156 1.00 52.75 89 THR A N 1
ATOM 726 C CA . THR A 1 89 ? -14.096 3.955 4.383 1.00 52.75 89 THR A CA 1
ATOM 727 C C . THR A 1 89 ? -15.570 3.657 4.627 1.00 52.75 89 THR A C 1
ATOM 729 O O . THR A 1 89 ? -16.214 3.061 3.772 1.00 52.75 89 THR A O 1
ATOM 732 N N . ASP A 1 90 ? -16.104 3.996 5.803 1.00 48.47 90 ASP A N 1
ATOM 733 C CA . ASP A 1 90 ? -17.523 3.825 6.178 1.00 48.47 90 ASP A CA 1
ATOM 734 C C . ASP A 1 90 ? -18.468 4.598 5.227 1.00 48.47 90 ASP A C 1
ATOM 736 O O . ASP A 1 90 ? -19.035 5.634 5.579 1.00 48.47 90 ASP A O 1
ATOM 740 N N . GLY A 1 91 ? -18.570 4.192 3.962 1.00 41.41 91 GLY A N 1
ATOM 741 C CA . GLY A 1 91 ? -19.303 4.886 2.904 1.00 41.41 91 GLY A CA 1
ATOM 742 C C . GLY A 1 91 ? -18.802 6.299 2.574 1.00 41.41 91 GLY A C 1
ATOM 743 O O . GLY A 1 91 ? -19.359 6.951 1.690 1.00 41.41 91 GLY A O 1
ATOM 744 N N . LYS A 1 92 ? -17.756 6.804 3.242 1.00 37.31 92 LYS A N 1
ATOM 745 C CA . LYS A 1 92 ? -17.167 8.112 2.943 1.00 37.31 92 LYS A CA 1
ATOM 746 C C . LYS A 1 92 ? -16.256 7.983 1.730 1.00 37.31 92 LYS A C 1
ATOM 748 O O . LYS A 1 92 ? -15.059 7.726 1.845 1.00 37.31 92 LYS A O 1
ATOM 753 N N . ARG A 1 93 ? -16.857 8.165 0.551 1.00 34.34 93 ARG A N 1
ATOM 754 C CA . ARG A 1 93 ? -16.133 8.654 -0.623 1.00 34.34 93 ARG A CA 1
ATOM 755 C C . ARG A 1 93 ? -15.468 9.972 -0.227 1.00 34.34 93 ARG A C 1
ATOM 757 O O . ARG A 1 93 ? -16.157 10.892 0.211 1.00 34.34 93 ARG A O 1
ATOM 764 N N . TRP A 1 94 ? -14.147 10.001 -0.320 1.00 49.75 94 TRP A N 1
ATOM 765 C CA . TRP A 1 94 ? -13.394 11.248 -0.373 1.00 49.75 94 TRP A CA 1
ATOM 766 C C . TRP A 1 94 ? -13.664 11.929 -1.713 1.00 49.75 94 TRP A C 1
ATOM 768 O O . TRP A 1 94 ? -13.768 11.190 -2.722 1.00 49.75 94 TRP A O 1
#

Organism: NCBI:txid933080

Radius of gyration: 17.95 Å; chains: 1; bounding box: 42×39×44 Å

Secondary structure (DSSP, 8-state):
----GGG-------SSEE-SSSSSEE----TTTTTTSTTTTTHHHH-EEEE--S-EEEE-SSPEEPTTS-EE--EEEE---EEEE----SS---

Sequence (94 aa):
MKLSDTDRQPDEMAWGIPFYWKSGVNINAEAETVFEKRIFKDDVMLNRIAIPTTGFYEWGNRPRITQEGTLSLQGKWHPAHMVGRDFQTDGKRW